Protein AF-A0A941TYT3-F1 (afdb_monomer_lite)

Foldseek 3Di:
DDPVCPVVVVVVCVVVVVPPNPVNVVVLVVLVVCCVVVVADLVRCCVVPVVVSVVVVVVVVD

Sequence (62 aa):
VPQRLRAKAAYTLRRLKLDNGERVVRWRQSWYQLYTAGQLDLAGLRRVAPLIADAVERAARA

Secondary structure (DSSP, 8-state):
--GGGHHHHHHHHHHTT-SS-HHHHHHHHHHHHHHHTTSS-HHHHHHH-HHHHHHHHHHHH-

Radius of gyration: 14.19 Å; chains: 1; bounding box: 29×25×37 Å

Structure (mmCIF, N/CA/C/O backbone):
data_AF-A0A941TYT3-F1
#
_entry.id   AF-A0A941TYT3-F1
#
loop_
_atom_site.group_PDB
_atom_site.id
_atom_site.type_symbol
_atom_site.label_atom_id
_atom_site.label_alt_id
_atom_site.label_comp_id
_atom_site.label_asym_id
_atom_site.label_entity_id
_atom_site.label_seq_id
_atom_site.pdbx_PDB_ins_code
_atom_site.Cartn_x
_atom_site.Cartn_y
_atom_site.Cartn_z
_atom_site.occupancy
_atom_site.B_iso_or_equiv
_atom_site.auth_seq_id
_atom_site.auth_comp_id
_atom_site.auth_asym_id
_atom_site.auth_atom_id
_atom_site.pdbx_PDB_model_num
ATOM 1 N N . VAL A 1 1 ? 2.319 -4.359 -15.738 1.00 81.88 1 VAL A N 1
ATOM 2 C CA . VAL A 1 1 ? 3.524 -3.915 -16.492 1.00 81.88 1 VAL A CA 1
ATOM 3 C C . VAL A 1 1 ? 3.988 -5.034 -17.423 1.00 81.88 1 VAL A C 1
ATOM 5 O O . VAL A 1 1 ? 4.253 -6.125 -16.914 1.00 81.88 1 VAL A O 1
ATOM 8 N N . PRO A 1 2 ? 4.072 -4.803 -18.750 1.00 95.19 2 PRO A N 1
ATOM 9 C CA . PRO A 1 2 ? 4.567 -5.790 -19.718 1.00 95.19 2 PRO A CA 1
ATOM 10 C C . PRO A 1 2 ? 5.956 -6.325 -19.349 1.00 95.19 2 PRO A C 1
ATOM 12 O O . PRO A 1 2 ? 6.803 -5.554 -18.898 1.00 95.19 2 PRO A O 1
ATOM 15 N N . GLN A 1 3 ? 6.208 -7.622 -19.562 1.00 94.19 3 GLN A N 1
ATOM 16 C CA . GLN A 1 3 ? 7.425 -8.298 -19.081 1.00 94.19 3 GLN A CA 1
ATOM 17 C C . GLN A 1 3 ? 8.715 -7.620 -19.565 1.00 94.19 3 GLN A C 1
ATOM 19 O O . GLN A 1 3 ? 9.576 -7.304 -18.746 1.00 94.19 3 GLN A O 1
ATOM 24 N N . ARG A 1 4 ? 8.783 -7.272 -20.858 1.00 96.00 4 ARG A N 1
ATOM 25 C CA . ARG A 1 4 ? 9.925 -6.572 -21.480 1.00 96.00 4 ARG A CA 1
ATOM 26 C C . ARG A 1 4 ? 10.268 -5.214 -20.849 1.00 96.00 4 ARG A C 1
ATOM 28 O O . ARG A 1 4 ? 11.382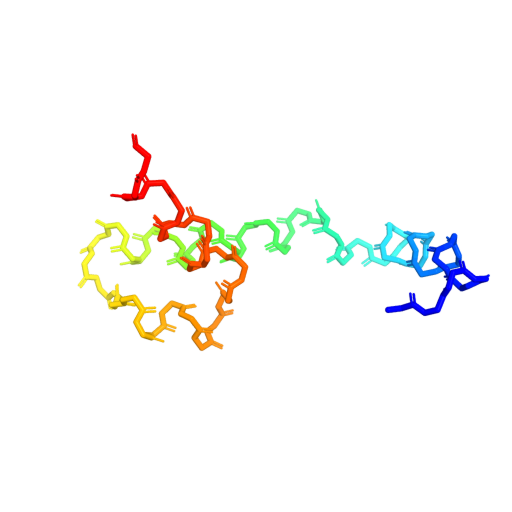 -4.734 -21.000 1.00 96.00 4 ARG A O 1
ATOM 35 N N . LEU A 1 5 ? 9.320 -4.579 -20.153 1.00 96.25 5 LEU A N 1
ATOM 36 C CA . LEU A 1 5 ? 9.503 -3.259 -19.536 1.00 96.25 5 LEU A CA 1
ATOM 37 C C . LEU A 1 5 ? 9.747 -3.323 -18.025 1.00 96.25 5 LEU A C 1
ATOM 39 O O . LEU A 1 5 ? 10.047 -2.291 -17.427 1.00 96.25 5 LEU A O 1
ATOM 43 N N . ARG A 1 6 ? 9.636 -4.498 -17.388 1.00 94.56 6 ARG A N 1
ATOM 44 C CA . ARG A 1 6 ? 9.747 -4.618 -15.923 1.00 94.56 6 ARG A CA 1
ATOM 45 C C . ARG A 1 6 ? 11.101 -4.140 -15.401 1.00 94.56 6 ARG A C 1
ATOM 47 O O . ARG A 1 6 ? 11.126 -3.392 -14.430 1.00 94.56 6 ARG A O 1
ATOM 54 N N . ALA A 1 7 ? 12.197 -4.504 -16.070 1.00 95.12 7 ALA A N 1
ATOM 55 C CA . ALA A 1 7 ? 13.542 -4.080 -15.676 1.00 95.12 7 ALA A CA 1
ATOM 56 C C . ALA A 1 7 ? 13.702 -2.551 -15.737 1.00 95.12 7 ALA A C 1
ATOM 58 O O . ALA A 1 7 ? 14.166 -1.933 -14.779 1.00 95.12 7 ALA A O 1
ATOM 59 N N . LYS A 1 8 ? 13.231 -1.926 -16.825 1.00 95.56 8 LYS A N 1
ATOM 60 C CA . LYS A 1 8 ? 13.247 -0.466 -16.987 1.00 95.56 8 LYS A CA 1
ATOM 61 C C . LYS A 1 8 ? 12.399 0.226 -15.918 1.00 95.56 8 LYS A C 1
ATOM 63 O O . LYS A 1 8 ? 12.869 1.172 -15.299 1.00 95.56 8 LYS A O 1
ATOM 68 N N . ALA A 1 9 ? 11.190 -0.272 -15.657 1.00 95.06 9 ALA A N 1
ATOM 69 C CA . ALA A 1 9 ? 10.311 0.275 -14.626 1.00 95.06 9 ALA A CA 1
ATOM 70 C C . ALA A 1 9 ? 10.942 0.182 -13.225 1.00 95.06 9 ALA A C 1
ATOM 72 O O . ALA A 1 9 ? 10.975 1.180 -12.511 1.00 95.06 9 ALA A O 1
ATOM 73 N N . ALA 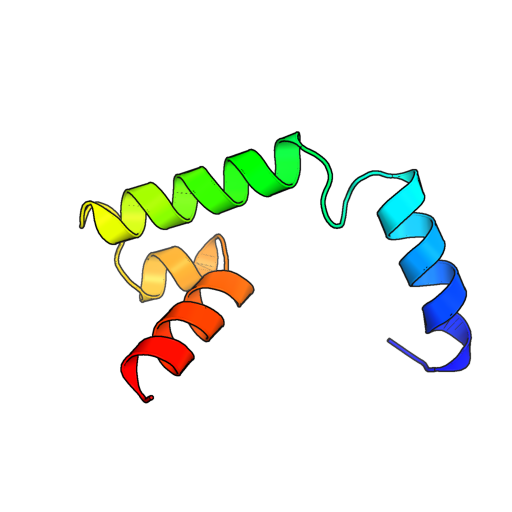A 1 10 ? 11.500 -0.976 -12.855 1.00 93.38 10 ALA A N 1
ATOM 74 C CA . ALA A 1 10 ? 12.171 -1.167 -11.569 1.00 93.38 10 ALA A CA 1
ATOM 75 C C . ALA A 1 10 ? 13.374 -0.225 -11.398 1.00 93.38 10 ALA A C 1
ATOM 77 O O . ALA A 1 10 ? 13.526 0.403 -10.350 1.00 93.38 10 ALA A O 1
ATOM 78 N N . TYR A 1 11 ? 14.194 -0.072 -12.443 1.00 95.50 11 TYR A N 1
ATOM 79 C CA . TYR A 1 11 ? 15.306 0.878 -12.444 1.00 95.50 11 TYR A CA 1
ATOM 80 C C . TYR A 1 11 ? 14.822 2.322 -12.251 1.00 95.50 11 TYR A C 1
ATOM 82 O O . TYR A 1 11 ? 15.357 3.043 -11.410 1.00 95.50 11 TYR A O 1
ATOM 90 N N . THR A 1 12 ? 13.787 2.742 -12.984 1.00 94.19 12 THR A N 1
ATOM 91 C CA . THR A 1 12 ? 13.215 4.089 -12.863 1.00 94.19 12 THR A CA 1
ATOM 92 C C . THR A 1 12 ? 12.660 4.345 -11.462 1.00 94.19 12 THR A C 1
ATOM 94 O O . THR A 1 12 ? 12.950 5.392 -10.888 1.00 94.19 12 THR A O 1
ATOM 97 N N . LEU A 1 13 ? 11.920 3.393 -10.885 1.00 92.56 13 LEU A N 1
ATOM 98 C CA . LEU A 1 13 ? 11.368 3.521 -9.533 1.00 92.56 13 LEU A CA 1
ATOM 99 C C . LEU A 1 13 ? 12.471 3.699 -8.482 1.00 92.56 13 LEU A C 1
ATOM 101 O O . LEU A 1 13 ? 12.374 4.620 -7.672 1.00 92.56 13 LEU A O 1
ATOM 105 N N . ARG A 1 14 ? 13.545 2.897 -8.549 1.00 91.94 14 ARG A N 1
ATOM 106 C CA . ARG A 1 14 ? 14.709 3.027 -7.654 1.00 91.94 14 ARG A CA 1
ATOM 107 C C . ARG A 1 14 ? 15.432 4.356 -7.845 1.00 91.94 14 ARG A C 1
ATOM 109 O O . ARG A 1 14 ? 15.706 5.056 -6.874 1.00 91.94 14 ARG A O 1
ATOM 116 N N . ARG A 1 15 ? 15.723 4.733 -9.096 1.00 93.88 15 ARG A N 1
ATOM 117 C CA . ARG A 1 15 ? 16.447 5.973 -9.423 1.00 93.88 15 ARG A CA 1
ATOM 118 C C . ARG A 1 15 ? 15.700 7.217 -8.942 1.00 93.88 15 ARG A C 1
ATOM 120 O O . ARG A 1 15 ? 16.330 8.156 -8.469 1.00 93.88 15 ARG A O 1
ATOM 127 N N . LEU A 1 16 ? 14.374 7.212 -9.051 1.00 92.44 16 LEU A N 1
ATOM 128 C CA . LEU A 1 16 ? 13.513 8.313 -8.614 1.00 92.44 16 LEU A CA 1
ATOM 129 C C . LEU A 1 16 ? 13.073 8.196 -7.146 1.00 92.44 16 LEU A C 1
ATOM 131 O O . LEU A 1 16 ? 12.344 9.062 -6.667 1.00 92.44 16 LEU A O 1
ATOM 135 N N . LYS A 1 17 ? 13.509 7.151 -6.425 1.00 88.81 17 LYS A N 1
ATOM 136 C CA . LYS A 1 17 ? 13.140 6.880 -5.026 1.00 88.81 17 LYS A CA 1
ATOM 137 C C . LYS A 1 17 ? 11.616 6.804 -4.816 1.00 88.81 17 LYS A C 1
ATOM 139 O O . LYS A 1 17 ? 11.093 7.267 -3.804 1.00 88.81 17 LYS A O 1
ATOM 144 N N . LEU A 1 18 ? 10.898 6.244 -5.790 1.00 86.94 18 LEU A N 1
ATOM 145 C CA . LEU A 1 18 ? 9.435 6.093 -5.767 1.00 86.94 18 LEU A CA 1
ATOM 146 C C . LEU A 1 18 ? 8.984 4.750 -5.178 1.00 86.94 18 LEU A C 1
ATOM 148 O O . LEU A 1 18 ? 7.805 4.567 -4.880 1.00 86.94 18 LEU A O 1
ATOM 152 N N . ASP A 1 19 ? 9.910 3.807 -5.018 1.00 83.38 19 ASP A N 1
ATOM 153 C CA . ASP A 1 19 ? 9.669 2.497 -4.423 1.00 83.38 19 ASP A CA 1
ATOM 154 C C . ASP A 1 19 ? 9.677 2.564 -2.887 1.00 83.38 19 ASP A C 1
ATOM 156 O O . ASP A 1 19 ? 8.618 2.519 -2.251 1.00 83.38 19 ASP A O 1
ATOM 160 N N . ASN A 1 20 ? 10.874 2.727 -2.324 1.00 80.06 20 ASN A N 1
ATOM 161 C CA . ASN A 1 20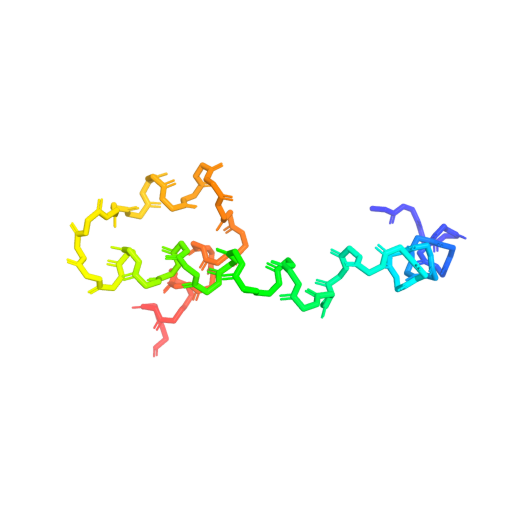 ? 11.215 2.700 -0.905 1.00 80.06 20 ASN A CA 1
ATOM 162 C C . ASN A 1 20 ? 11.985 3.965 -0.509 1.00 80.06 20 ASN A C 1
ATOM 164 O O . ASN A 1 20 ? 12.716 3.979 0.479 1.00 80.06 20 ASN A O 1
ATOM 168 N N . GLY A 1 21 ? 11.849 5.036 -1.294 1.00 87.62 21 GLY A N 1
ATOM 169 C CA . GLY A 1 21 ? 12.376 6.332 -0.906 1.00 87.62 21 GLY A CA 1
ATOM 170 C C . GLY A 1 21 ? 11.837 6.734 0.459 1.00 87.62 21 GLY A C 1
ATOM 171 O O . GLY A 1 21 ? 10.648 6.584 0.736 1.00 87.62 21 GLY A O 1
ATOM 172 N N . GLU A 1 22 ? 12.712 7.281 1.293 1.00 87.44 22 GLU A N 1
ATOM 173 C CA . GLU A 1 22 ? 12.429 7.586 2.697 1.00 87.44 22 GLU A CA 1
ATOM 174 C C . GLU A 1 22 ? 11.132 8.388 2.892 1.00 87.44 22 GLU A C 1
ATOM 176 O O . GLU A 1 22 ? 10.319 8.069 3.754 1.00 87.44 22 GLU A O 1
ATOM 181 N N . ARG A 1 23 ? 10.883 9.379 2.026 1.00 88.94 23 ARG A N 1
ATOM 182 C CA . ARG A 1 23 ? 9.652 10.184 2.042 1.00 88.94 23 ARG A CA 1
ATOM 183 C C . ARG A 1 23 ? 8.397 9.357 1.744 1.00 88.94 23 ARG A C 1
ATOM 185 O O . ARG A 1 23 ? 7.382 9.536 2.408 1.00 88.94 23 ARG A O 1
ATOM 192 N N . VAL A 1 24 ? 8.463 8.459 0.761 1.00 87.69 24 VAL A N 1
ATOM 193 C CA . VAL A 1 24 ? 7.333 7.597 0.370 1.00 87.69 24 VAL A CA 1
ATOM 194 C C . VAL A 1 24 ? 7.016 6.609 1.489 1.00 87.69 24 VAL A C 1
ATOM 196 O O . VAL A 1 24 ? 5.849 6.411 1.823 1.00 87.69 24 VAL A O 1
ATOM 199 N N . VAL A 1 25 ? 8.050 6.024 2.100 1.00 88.94 25 VAL A N 1
ATOM 200 C CA . VAL A 1 25 ? 7.897 5.124 3.250 1.00 88.94 25 VAL A CA 1
ATOM 201 C C . VAL A 1 25 ? 7.301 5.869 4.443 1.00 88.94 25 VAL A C 1
ATOM 203 O O . VAL A 1 25 ? 6.340 5.376 5.026 1.00 88.94 25 VAL A O 1
ATOM 206 N N . ARG A 1 26 ? 7.785 7.080 4.751 1.00 92.69 26 ARG A N 1
ATOM 207 C CA . ARG A 1 26 ? 7.225 7.916 5.823 1.00 92.69 26 ARG A CA 1
ATOM 208 C C . ARG A 1 26 ? 5.736 8.183 5.630 1.00 92.69 26 ARG A C 1
ATOM 210 O O . ARG A 1 26 ? 4.964 7.966 6.551 1.00 92.69 26 ARG A O 1
ATOM 217 N N . TRP A 1 27 ? 5.310 8.586 4.433 1.00 91.75 27 TRP A N 1
ATOM 218 C CA . TRP A 1 27 ? 3.888 8.840 4.167 1.00 91.75 27 TRP A CA 1
ATOM 219 C C . TRP A 1 27 ? 3.030 7.585 4.310 1.00 91.75 27 TRP A C 1
ATOM 221 O O . TRP A 1 27 ? 1.953 7.632 4.898 1.00 91.75 27 TRP A O 1
ATOM 231 N N . ARG A 1 28 ? 3.521 6.446 3.811 1.00 92.50 28 ARG A N 1
ATOM 232 C CA . ARG A 1 28 ? 2.864 5.145 3.985 1.00 92.50 28 ARG A CA 1
ATOM 233 C C . ARG A 1 28 ? 2.702 4.789 5.465 1.00 92.50 28 ARG A C 1
ATOM 235 O O . ARG A 1 28 ? 1.623 4.361 5.864 1.00 92.50 28 ARG A O 1
ATOM 242 N N . GLN A 1 29 ? 3.741 5.007 6.270 1.00 93.19 29 GLN A N 1
ATOM 243 C CA . GLN A 1 29 ? 3.690 4.802 7.718 1.00 93.19 29 GLN A CA 1
ATOM 244 C C . GLN A 1 29 ? 2.689 5.740 8.392 1.00 93.19 29 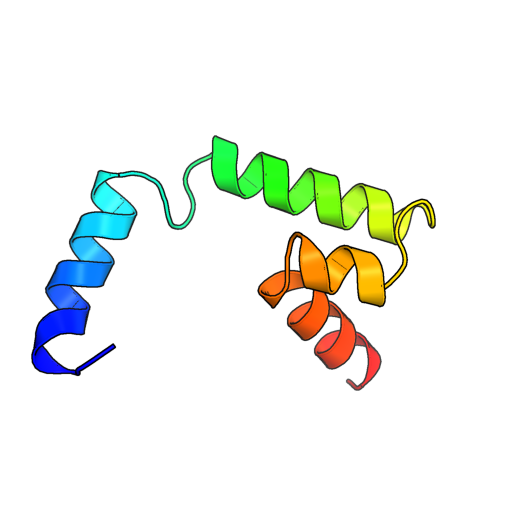GLN A C 1
ATOM 246 O O . GLN A 1 29 ? 1.908 5.268 9.208 1.00 93.19 29 GLN A O 1
ATOM 251 N N . SER A 1 30 ? 2.644 7.023 8.021 1.00 95.69 30 SER A N 1
ATOM 252 C CA . SER A 1 30 ? 1.673 7.969 8.583 1.00 95.69 30 SER A CA 1
ATOM 253 C C . SER A 1 30 ? 0.228 7.543 8.313 1.00 95.69 30 SER A C 1
ATOM 255 O O . SER A 1 30 ? -0.585 7.546 9.231 1.00 95.69 30 SER A O 1
ATOM 257 N N . TRP A 1 31 ? -0.098 7.099 7.094 1.00 96.06 31 TRP A N 1
ATOM 258 C CA . TRP A 1 31 ? -1.441 6.581 6.798 1.00 96.06 31 TRP A CA 1
ATOM 259 C C . TRP A 1 31 ? -1.784 5.338 7.615 1.00 96.06 31 TRP A C 1
ATOM 261 O O . TRP A 1 31 ? -2.894 5.225 8.131 1.00 96.06 31 TRP A O 1
ATOM 271 N N . TYR A 1 32 ? -0.827 4.421 7.762 1.00 95.31 32 TYR A N 1
ATOM 272 C CA . TYR A 1 32 ? -1.017 3.238 8.591 1.00 95.31 32 TYR A CA 1
ATOM 273 C C . TYR A 1 32 ? -1.207 3.596 10.072 1.00 95.31 32 TYR A C 1
ATOM 275 O O . TYR A 1 32 ? -2.090 3.044 10.715 1.00 95.31 32 TYR A O 1
ATOM 283 N N . GLN A 1 33 ? -0.451 4.566 10.594 1.00 96.31 33 GLN A N 1
ATOM 284 C CA . GLN A 1 33 ? -0.600 5.062 11.964 1.00 96.31 33 GLN A CA 1
ATOM 285 C C . GLN A 1 33 ? -1.988 5.661 12.212 1.00 96.31 33 GLN A C 1
ATOM 287 O O . GLN A 1 33 ? -2.609 5.343 13.224 1.00 96.31 33 GLN A O 1
ATOM 292 N N . LEU A 1 34 ? -2.499 6.469 11.276 1.00 95.69 34 LEU A N 1
ATOM 293 C CA . LEU A 1 34 ? -3.857 7.020 11.353 1.00 95.69 34 LEU A CA 1
ATOM 294 C C . LEU A 1 34 ? -4.914 5.910 11.379 1.00 95.69 34 LEU A C 1
ATOM 296 O O . LEU A 1 34 ? -5.863 5.988 12.158 1.00 95.69 34 LEU A O 1
ATOM 300 N N . TYR A 1 35 ? -4.721 4.856 10.579 1.00 96.19 35 TYR A N 1
ATOM 301 C CA . TYR A 1 35 ? -5.586 3.677 10.605 1.00 96.19 35 TYR A CA 1
ATOM 302 C C . TYR A 1 35 ? -5.529 2.951 11.954 1.00 96.19 35 TYR A C 1
ATOM 304 O O . TYR A 1 35 ? -6.564 2.707 12.566 1.00 96.19 35 TYR A O 1
ATOM 312 N N . THR A 1 36 ? -4.331 2.666 12.472 1.00 94.75 36 THR A N 1
ATOM 313 C CA . THR A 1 36 ? -4.178 1.990 13.772 1.00 94.75 36 THR A CA 1
ATOM 314 C C . THR A 1 36 ? -4.692 2.824 14.946 1.00 94.75 36 THR A C 1
ATOM 316 O O . THR A 1 36 ? -5.102 2.264 15.955 1.00 94.75 36 THR A O 1
ATOM 319 N N . ALA A 1 37 ? -4.700 4.152 14.812 1.00 96.25 37 ALA A N 1
ATOM 320 C CA . ALA A 1 37 ? -5.267 5.072 15.793 1.00 96.25 37 ALA A CA 1
ATOM 321 C C . ALA A 1 37 ? -6.799 5.219 15.678 1.00 96.25 37 ALA A C 1
ATOM 323 O O . ALA A 1 37 ? -7.391 5.973 16.446 1.00 96.25 37 ALA A O 1
ATOM 324 N N . GLY A 1 38 ? -7.445 4.552 14.712 1.00 94.62 38 GLY A N 1
ATOM 325 C CA . GLY A 1 38 ? -8.890 4.639 14.475 1.00 94.62 38 GLY A CA 1
ATOM 326 C C . GLY A 1 38 ? -9.355 5.956 13.842 1.00 94.62 38 GLY A C 1
ATOM 327 O O . GLY A 1 38 ? -10.553 6.194 13.728 1.00 94.62 38 GLY A O 1
ATOM 328 N N . GLN A 1 39 ? -8.425 6.814 13.413 1.00 95.12 39 GLN A N 1
ATOM 329 C CA . GLN A 1 39 ? -8.719 8.093 12.753 1.00 95.12 39 GLN A CA 1
ATOM 330 C C . GLN A 1 39 ? -8.986 7.932 11.251 1.00 95.12 39 GLN A C 1
ATOM 332 O O . GLN A 1 39 ? -9.440 8.865 10.591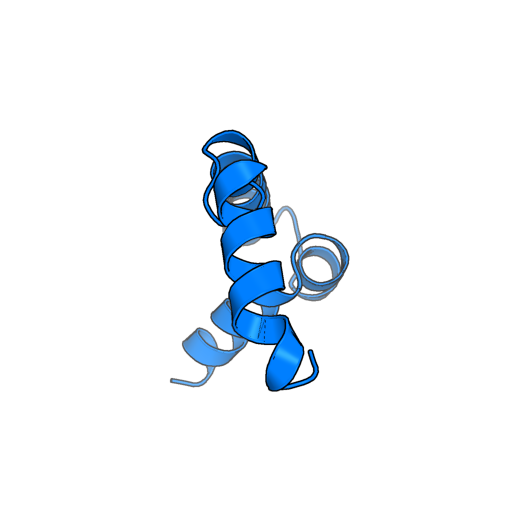 1.00 95.12 39 GLN A O 1
ATOM 337 N N . LEU A 1 40 ? -8.678 6.755 10.707 1.00 94.19 40 LEU A N 1
ATOM 338 C CA . LEU A 1 40 ? -8.900 6.384 9.320 1.00 94.19 40 LEU A CA 1
ATOM 339 C C . LEU A 1 40 ? -9.470 4.968 9.288 1.00 94.19 40 LEU A C 1
ATOM 341 O O . LEU A 1 40 ? -8.882 4.049 9.850 1.00 94.19 40 LEU A O 1
ATOM 345 N N . ASP A 1 41 ? -10.605 4.779 8.627 1.00 95.25 41 ASP A N 1
ATOM 346 C CA . ASP A 1 41 ? -11.184 3.456 8.432 1.00 95.25 41 ASP A CA 1
ATOM 347 C C . ASP A 1 41 ? -10.513 2.724 7.257 1.00 95.25 41 ASP A C 1
ATOM 349 O O . ASP A 1 41 ? -9.716 3.281 6.494 1.00 95.25 41 ASP A O 1
ATOM 353 N N . LEU A 1 42 ? -10.825 1.439 7.089 1.00 94.81 42 LEU A N 1
ATOM 354 C CA . LEU A 1 42 ? -10.227 0.628 6.028 1.00 94.81 42 LEU A CA 1
ATOM 355 C C . LEU A 1 42 ? -10.572 1.155 4.622 1.00 94.81 42 LEU A C 1
ATOM 357 O O . LEU A 1 42 ? -9.738 1.105 3.714 1.00 94.81 42 LEU A O 1
ATOM 361 N N . ALA A 1 43 ? -11.782 1.692 4.438 1.00 95.38 43 ALA A N 1
ATOM 362 C CA . ALA A 1 43 ? -12.210 2.284 3.175 1.00 95.38 43 ALA A CA 1
ATOM 363 C C . ALA A 1 43 ? -11.408 3.554 2.849 1.00 95.38 43 ALA A C 1
ATOM 365 O O . ALA A 1 43 ? -10.924 3.707 1.724 1.00 95.38 43 ALA A O 1
ATOM 366 N N . GLY A 1 44 ? -11.201 4.432 3.831 1.00 94.69 44 GLY A N 1
ATOM 367 C CA . GLY A 1 44 ? -10.348 5.607 3.723 1.00 94.69 44 GLY A CA 1
ATOM 368 C C . GLY A 1 44 ? -8.893 5.235 3.445 1.00 94.69 44 GLY A C 1
ATOM 369 O O . GLY A 1 44 ? -8.293 5.771 2.510 1.00 94.69 44 GLY A O 1
ATOM 370 N N . LEU A 1 45 ? -8.352 4.245 4.165 1.00 95.25 45 LEU A N 1
ATOM 371 C CA . LEU A 1 45 ? -7.002 3.728 3.936 1.00 95.25 45 LEU A CA 1
ATOM 372 C C . LEU A 1 45 ? -6.838 3.194 2.509 1.00 95.25 45 LEU A C 1
ATOM 374 O O . LEU A 1 45 ? -5.818 3.454 1.874 1.00 95.25 45 LEU A O 1
ATOM 378 N N . ARG A 1 46 ? -7.852 2.525 1.952 1.00 96.25 46 ARG A N 1
ATOM 379 C CA . ARG A 1 46 ? -7.824 2.031 0.568 1.00 96.25 46 ARG A CA 1
ATOM 380 C C . ARG A 1 46 ? -7.773 3.152 -0.478 1.00 96.25 46 ARG A C 1
ATOM 382 O O . ARG A 1 46 ? -7.173 2.951 -1.532 1.00 96.25 46 ARG A O 1
ATOM 389 N N . ARG A 1 47 ? -8.335 4.336 -0.202 1.00 95.19 47 ARG A N 1
ATOM 390 C CA . ARG A 1 47 ? -8.270 5.492 -1.123 1.00 95.19 47 ARG A CA 1
ATOM 391 C C . ARG A 1 47 ? -6.877 6.116 -1.179 1.00 95.19 47 ARG A C 1
ATOM 393 O O . ARG A 1 47 ? -6.445 6.520 -2.254 1.00 95.19 47 ARG A O 1
ATOM 400 N N . VAL A 1 48 ? -6.185 6.198 -0.041 1.00 93.50 48 VAL A N 1
ATOM 401 C CA . VAL A 1 48 ? -4.880 6.885 0.069 1.00 93.50 48 VAL A CA 1
ATOM 402 C C . VAL A 1 48 ? -3.678 5.941 -0.025 1.00 93.50 48 VAL A C 1
ATOM 404 O O . VAL A 1 48 ? -2.614 6.333 -0.503 1.00 93.50 48 VAL A O 1
ATOM 407 N N . ALA A 1 49 ? -3.832 4.689 0.406 1.00 93.88 49 ALA A N 1
ATOM 408 C CA . ALA A 1 49 ? -2.777 3.684 0.491 1.00 93.88 49 ALA A CA 1
ATOM 409 C C . ALA A 1 49 ? -3.318 2.260 0.209 1.00 93.88 49 ALA A C 1
ATOM 411 O O . ALA A 1 49 ? -3.285 1.392 1.088 1.00 93.88 49 ALA A O 1
ATOM 412 N N . PRO A 1 50 ? -3.767 1.969 -1.029 1.00 94.44 50 PRO A N 1
ATOM 413 C CA . PRO A 1 50 ? -4.444 0.712 -1.373 1.00 94.44 50 PRO A CA 1
ATOM 414 C C . PRO A 1 50 ? -3.614 -0.539 -1.059 1.00 94.44 50 PRO A C 1
ATOM 416 O O . PRO A 1 50 ? -4.127 -1.489 -0.481 1.00 94.44 50 PRO A O 1
ATOM 419 N N . LEU A 1 51 ? -2.308 -0.519 -1.345 1.00 92.75 51 LEU A N 1
ATOM 420 C CA . LEU A 1 51 ? -1.430 -1.667 -1.080 1.00 92.75 51 LEU A CA 1
ATOM 421 C C . LEU A 1 51 ? -1.274 -1.976 0.417 1.00 92.75 51 LEU A C 1
ATOM 423 O O . LEU A 1 51 ? -1.029 -3.127 0.775 1.00 92.75 51 LEU A O 1
ATOM 427 N N . ILE A 1 52 ? -1.400 -0.962 1.282 1.00 94.00 52 ILE A N 1
ATOM 428 C CA . ILE A 1 52 ? -1.385 -1.148 2.738 1.00 94.00 52 ILE A CA 1
ATOM 429 C C . ILE A 1 52 ? -2.729 -1.707 3.188 1.00 94.00 52 ILE A C 1
ATOM 431 O O . ILE A 1 52 ? -2.737 -2.677 3.936 1.00 94.00 52 ILE A O 1
ATOM 435 N N . ALA A 1 53 ? -3.845 -1.159 2.698 1.00 95.50 53 ALA A N 1
ATOM 436 C CA . ALA A 1 53 ? -5.177 -1.685 2.996 1.00 95.50 53 ALA A CA 1
ATOM 437 C C . ALA A 1 53 ? -5.287 -3.176 2.636 1.00 95.50 53 ALA A C 1
ATOM 439 O O . ALA A 1 53 ? -5.724 -3.978 3.456 1.00 95.50 53 ALA A O 1
ATOM 440 N N . ASP A 1 54 ? -4.782 -3.570 1.464 1.00 95.88 54 ASP A N 1
ATOM 441 C CA . ASP A 1 54 ? -4.756 -4.975 1.053 1.00 95.88 54 ASP A CA 1
ATOM 442 C C . ASP A 1 54 ? -3.861 -5.833 1.965 1.00 95.88 54 ASP A C 1
ATOM 444 O O . ASP A 1 54 ? -4.151 -7.004 2.201 1.00 95.88 54 ASP A O 1
ATOM 448 N N . ALA A 1 55 ? -2.749 -5.286 2.468 1.00 94.69 55 ALA A N 1
ATOM 449 C CA . ALA A 1 55 ? -1.880 -5.993 3.408 1.00 94.69 55 ALA A CA 1
ATOM 450 C C . ALA A 1 55 ? -2.549 -6.187 4.775 1.00 94.69 55 ALA A C 1
ATOM 452 O O . ALA A 1 55 ? -2.469 -7.280 5.329 1.00 94.69 55 ALA A O 1
ATOM 453 N N . VAL A 1 56 ? -3.243 -5.163 5.277 1.00 94.31 56 VAL A N 1
ATOM 454 C CA . VAL A 1 56 ? -4.024 -5.216 6.519 1.00 94.31 56 VAL A CA 1
ATOM 455 C C . VAL A 1 56 ? -5.150 -6.240 6.408 1.00 94.31 56 VAL A C 1
ATOM 457 O O . VAL A 1 56 ? -5.301 -7.076 7.291 1.00 94.31 56 VAL A O 1
ATOM 460 N N . GLU A 1 57 ? -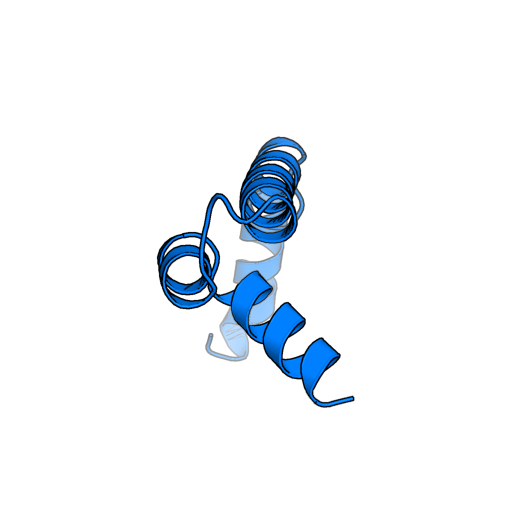5.898 -6.241 5.304 1.00 95.00 57 GLU A N 1
ATOM 461 C CA . GLU A 1 57 ? -6.946 -7.239 5.075 1.00 95.00 57 GLU A CA 1
ATOM 462 C C . GLU A 1 57 ? -6.397 -8.660 4.995 1.00 95.00 57 GLU A C 1
ATOM 464 O O . GLU A 1 57 ? -7.008 -9.578 5.536 1.00 95.00 57 GLU A O 1
ATOM 469 N N . ARG A 1 58 ? -5.253 -8.863 4.328 1.00 94.56 58 ARG A N 1
ATOM 470 C CA . ARG A 1 58 ? -4.600 -10.178 4.302 1.00 94.56 58 ARG A CA 1
ATOM 471 C C . ARG A 1 58 ? -4.172 -10.613 5.699 1.00 94.56 58 ARG A C 1
ATOM 473 O O . ARG A 1 58 ? -4.389 -11.767 6.038 1.00 94.56 58 ARG A O 1
ATOM 480 N N . ALA A 1 59 ? -3.605 -9.705 6.491 1.00 91.00 59 ALA A N 1
ATOM 481 C CA . ALA A 1 59 ? -3.190 -9.988 7.862 1.00 91.00 59 ALA A CA 1
ATOM 482 C C . ALA A 1 59 ? -4.378 -10.294 8.787 1.00 91.00 59 ALA A C 1
ATOM 484 O O . ALA A 1 59 ? -4.244 -11.122 9.670 1.00 91.00 59 ALA A O 1
ATOM 485 N N . ALA A 1 60 ? -5.542 -9.675 8.568 1.00 88.00 60 ALA A N 1
ATOM 486 C CA . ALA A 1 60 ? -6.754 -9.945 9.345 1.00 88.00 60 ALA A CA 1
ATOM 487 C C . ALA A 1 60 ? -7.430 -11.287 9.001 1.00 88.00 60 ALA A C 1
ATOM 489 O O . ALA A 1 60 ? -8.281 -11.754 9.753 1.00 88.00 60 ALA A O 1
ATOM 490 N N . ARG A 1 61 ? -7.105 -11.879 7.843 1.00 84.00 61 ARG A N 1
ATOM 491 C CA . ARG A 1 61 ? -7.628 -13.182 7.395 1.00 84.00 61 ARG A CA 1
ATOM 492 C C . ARG A 1 61 ? -6.690 -14.353 7.708 1.00 84.00 61 ARG A C 1
ATOM 494 O O . ARG A 1 61 ? -7.093 -15.491 7.477 1.00 84.00 61 ARG A O 1
ATOM 501 N N . ALA A 1 62 ? -5.456 -14.066 8.119 1.00 70.69 62 ALA A N 1
ATOM 502 C CA . ALA A 1 62 ? -4.418 -15.041 8.445 1.00 70.69 62 ALA A CA 1
ATOM 503 C C . ALA A 1 62 ? -4.422 -15.338 9.947 1.00 70.69 62 ALA A C 1
ATOM 505 O O . ALA A 1 62 ? -4.186 -16.515 10.291 1.00 70.69 62 ALA A O 1
#

pLDDT: mean 92.53, std 4.66, range [70.69, 96.31]